Protein AF-A0A068YWD3-F1 (afdb_monomer_lite)

Structure (mmCIF, N/CA/C/O backbone):
data_AF-A0A068YWD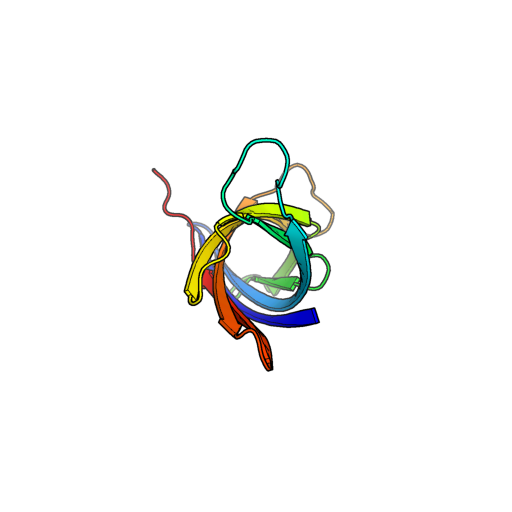3-F1
#
_entry.id   AF-A0A068YWD3-F1
#
loop_
_atom_site.group_PDB
_atom_site.id
_atom_site.type_symbol
_atom_site.label_atom_id
_atom_site.label_alt_id
_atom_site.label_comp_id
_atom_site.label_asym_id
_atom_site.label_entity_id
_atom_site.label_seq_id
_atom_site.pdbx_PDB_ins_code
_atom_site.Cartn_x
_atom_site.Cartn_y
_atom_site.Cartn_z
_atom_site.occupancy
_atom_site.B_iso_or_equiv
_atom_site.auth_seq_id
_atom_site.auth_comp_id
_atom_site.auth_asym_id
_atom_site.auth_atom_id
_atom_site.pdbx_PDB_model_num
ATOM 1 N N . MET A 1 1 ? 1.117 -8.380 -7.283 1.00 89.88 1 MET A N 1
ATOM 2 C CA . MET A 1 1 ? 1.763 -9.135 -6.191 1.00 89.88 1 MET A CA 1
ATOM 3 C C . MET A 1 1 ? 1.209 -8.671 -4.851 1.00 89.88 1 MET A C 1
ATOM 5 O O . MET A 1 1 ? 1.052 -7.464 -4.684 1.00 89.88 1 MET A O 1
ATOM 9 N N . PRO A 1 2 ? 0.854 -9.589 -3.939 1.00 91.75 2 PRO A N 1
ATOM 10 C CA . PRO A 1 2 ? 0.377 -9.225 -2.610 1.00 91.75 2 PRO A CA 1
ATOM 11 C C . PRO A 1 2 ? 1.525 -8.699 -1.740 1.00 91.75 2 PRO A C 1
ATOM 13 O O . PRO A 1 2 ? 2.625 -9.252 -1.758 1.00 91.75 2 PRO A O 1
ATOM 16 N N . VAL A 1 3 ? 1.261 -7.650 -0.966 1.00 91.38 3 VAL A N 1
ATOM 17 C CA . VAL A 1 3 ? 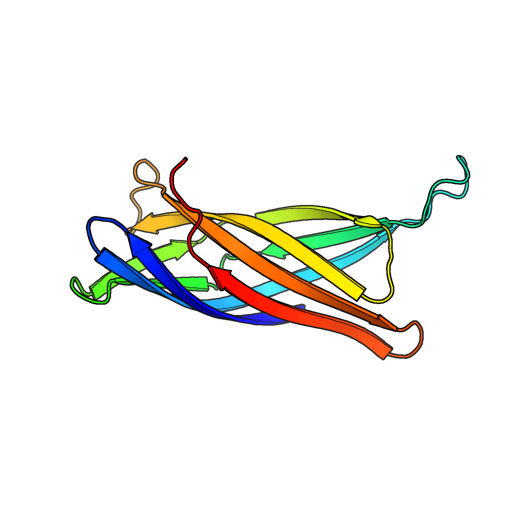2.194 -7.063 0.003 1.00 91.38 3 VAL A CA 1
ATOM 18 C C . VAL A 1 3 ? 1.467 -6.910 1.331 1.00 91.38 3 VAL A C 1
ATOM 20 O O . VAL A 1 3 ? 0.429 -6.253 1.406 1.00 91.38 3 VAL A O 1
ATOM 23 N N . ASN A 1 4 ? 2.005 -7.537 2.379 1.00 90.56 4 ASN A N 1
ATOM 24 C CA . ASN A 1 4 ? 1.412 -7.479 3.711 1.00 90.56 4 ASN A CA 1
ATOM 25 C C . ASN A 1 4 ? 1.432 -6.050 4.253 1.00 90.56 4 ASN A C 1
ATOM 27 O O . ASN A 1 4 ? 2.414 -5.316 4.102 1.00 90.56 4 ASN A O 1
ATOM 31 N N . VAL A 1 5 ? 0.339 -5.707 4.920 1.00 88.38 5 VAL A N 1
ATOM 32 C CA . VAL A 1 5 ? 0.119 -4.430 5.580 1.00 88.38 5 VAL A CA 1
ATOM 33 C C . VAL A 1 5 ? -0.158 -4.703 7.048 1.00 88.38 5 VAL A C 1
ATOM 35 O O . VAL A 1 5 ? -1.076 -5.453 7.372 1.00 88.38 5 VAL A O 1
ATOM 38 N N . ASP A 1 6 ? 0.619 -4.061 7.912 1.00 87.88 6 ASP A N 1
ATOM 39 C CA . ASP A 1 6 ? 0.368 -3.950 9.346 1.00 87.88 6 ASP A CA 1
ATOM 40 C C . ASP A 1 6 ? 0.794 -2.544 9.789 1.00 87.88 6 ASP A C 1
ATOM 42 O O . ASP A 1 6 ? 1.882 -2.061 9.451 1.00 87.88 6 ASP A O 1
ATOM 46 N N . GLY A 1 7 ? -0.089 -1.848 10.492 1.00 86.94 7 GLY A N 1
ATOM 47 C CA . GLY A 1 7 ? 0.229 -0.572 11.106 1.00 86.94 7 GLY A CA 1
ATOM 48 C C . GLY A 1 7 ? -0.948 -0.000 11.872 1.00 86.94 7 GLY A C 1
ATOM 49 O O . GLY A 1 7 ? -2.044 -0.551 11.897 1.00 86.94 7 GLY A O 1
ATOM 50 N N . SER A 1 8 ? -0.745 1.146 12.511 1.00 89.44 8 SER A N 1
ATOM 51 C CA . SER A 1 8 ? -1.841 1.841 13.179 1.00 89.44 8 SER A CA 1
ATOM 52 C C . SER A 1 8 ? -1.736 3.344 13.030 1.00 89.44 8 SER A C 1
ATOM 54 O O . SER A 1 8 ? -0.640 3.898 12.962 1.00 89.44 8 SER A O 1
ATOM 56 N N . ILE A 1 9 ? -2.891 3.994 13.021 1.00 88.12 9 ILE A N 1
ATOM 57 C CA . ILE A 1 9 ? -3.028 5.443 12.950 1.00 88.12 9 ILE A CA 1
ATOM 58 C C . ILE A 1 9 ? -3.798 5.896 14.181 1.00 88.12 9 ILE A C 1
ATOM 60 O O . ILE A 1 9 ? -4.913 5.439 14.419 1.00 88.12 9 ILE A O 1
ATOM 64 N N . SER A 1 10 ? -3.218 6.802 14.960 1.00 87.06 10 SER A N 1
ATOM 65 C CA . SER A 1 10 ? -3.924 7.476 16.050 1.00 87.06 10 SER A CA 1
ATOM 66 C C . SER A 1 10 ? -4.562 8.751 15.523 1.00 87.06 10 SER A C 1
ATOM 68 O O . SER A 1 10 ? -3.875 9.581 14.945 1.00 87.06 10 SER A O 1
ATOM 70 N N . THR A 1 11 ? -5.863 8.905 15.708 1.00 80.31 11 THR A N 1
ATOM 71 C CA . THR A 1 11 ? -6.596 10.158 15.498 1.00 80.31 11 THR A CA 1
ATOM 72 C C . THR A 1 11 ? -6.955 10.749 16.854 1.00 80.31 11 THR A C 1
ATOM 74 O O . THR A 1 11 ? -6.813 10.078 17.875 1.00 80.31 11 THR A O 1
ATOM 77 N N . ASP A 1 12 ? -7.482 11.967 16.869 1.00 79.56 12 ASP A N 1
ATOM 78 C CA . ASP A 1 12 ? -7.868 12.643 18.114 1.00 79.56 12 ASP A CA 1
ATOM 79 C C . ASP A 1 12 ? -9.037 11.933 18.822 1.00 79.56 12 ASP A C 1
ATOM 81 O O . ASP A 1 12 ? -9.272 12.133 20.008 1.00 79.56 12 ASP A O 1
ATOM 85 N N . THR A 1 13 ? -9.753 11.061 18.100 1.00 80.81 13 THR A N 1
ATOM 86 C CA . THR A 1 13 ? -10.907 10.310 18.616 1.00 80.81 13 THR A CA 1
ATOM 87 C C . THR A 1 13 ? -10.594 8.850 18.939 1.00 80.81 13 THR A C 1
ATOM 89 O O . THR A 1 13 ? -11.220 8.277 19.825 1.00 80.81 13 THR A O 1
ATOM 92 N N . GLU A 1 14 ? -9.654 8.221 18.226 1.00 87.56 14 GLU A N 1
ATOM 93 C CA . GLU A 1 14 ? -9.369 6.790 18.356 1.00 87.56 14 GLU A CA 1
ATOM 94 C C . GLU A 1 14 ? -8.065 6.376 17.648 1.00 87.56 14 GLU A C 1
ATOM 96 O O . GLU A 1 14 ? -7.664 6.985 16.655 1.00 87.56 14 GLU A O 1
ATOM 101 N N . THR A 1 15 ? -7.435 5.286 18.107 1.00 91.56 15 THR A N 1
ATOM 102 C CA . THR A 1 15 ? -6.392 4.572 17.350 1.00 91.56 15 THR A CA 1
ATOM 103 C C . THR A 1 15 ? -6.984 3.446 16.513 1.00 91.56 15 THR A C 1
ATOM 105 O O . THR A 1 15 ? -7.660 2.574 17.046 1.00 91.56 15 THR A O 1
ATOM 108 N N . ILE A 1 16 ? -6.673 3.420 15.222 1.00 92.50 16 ILE A N 1
ATOM 109 C CA . ILE A 1 16 ? -7.155 2.433 14.255 1.00 92.50 16 ILE A CA 1
ATOM 110 C C . ILE A 1 16 ? -5.977 1.558 13.832 1.00 92.50 16 ILE A C 1
ATOM 112 O O . ILE A 1 16 ? -4.975 2.072 13.339 1.00 92.50 16 ILE A O 1
ATOM 116 N N . GLY A 1 17 ? -6.076 0.247 14.044 1.00 92.69 17 GLY A N 1
ATOM 117 C CA . GLY A 1 17 ? -5.121 -0.735 13.528 1.00 92.69 17 GLY A CA 1
ATOM 118 C C . GLY A 1 17 ? -5.534 -1.206 12.140 1.00 92.69 17 GLY A C 1
ATOM 119 O O . GLY A 1 17 ? -6.665 -1.653 11.974 1.00 92.69 17 GLY A O 1
ATOM 120 N N . PHE A 1 18 ? -4.639 -1.104 11.165 1.00 92.94 18 PHE A N 1
ATOM 121 C CA . PHE A 1 18 ? -4.811 -1.584 9.801 1.00 92.94 18 PHE A CA 1
ATOM 122 C C . PHE A 1 18 ? -4.034 -2.878 9.598 1.00 92.94 18 PHE A C 1
ATOM 124 O O . PHE A 1 18 ? -2.855 -2.950 9.934 1.00 92.94 18 PHE A O 1
ATOM 131 N N . ALA A 1 19 ? -4.692 -3.872 9.011 1.00 92.25 19 ALA A N 1
ATOM 132 C CA . ALA A 1 19 ? -4.081 -5.138 8.646 1.00 92.25 19 ALA A CA 1
ATOM 133 C C . ALA A 1 19 ? -4.669 -5.673 7.335 1.00 92.25 19 ALA A C 1
ATOM 135 O O . ALA A 1 19 ? -5.811 -5.362 6.978 1.00 92.25 19 ALA A O 1
ATOM 136 N N . GLY A 1 20 ? -3.897 -6.491 6.623 1.00 92.69 20 GLY A N 1
ATOM 137 C CA . GLY A 1 20 ? -4.342 -7.180 5.414 1.00 92.69 20 GLY A CA 1
ATOM 138 C C . GLY A 1 20 ? -3.243 -7.267 4.366 1.00 92.69 20 GLY A C 1
ATOM 139 O O . GLY A 1 20 ? -2.054 -7.282 4.688 1.00 92.69 20 GLY A O 1
ATOM 140 N N . GLN A 1 21 ? -3.649 -7.319 3.102 1.00 93.12 21 GLN A N 1
ATOM 141 C CA . GLN A 1 21 ? -2.733 -7.317 1.964 1.00 93.12 21 GLN A CA 1
ATOM 142 C C . GLN A 1 21 ? -3.155 -6.229 0.988 1.00 93.12 21 GLN A C 1
ATOM 144 O O . GLN A 1 21 ? -4.324 -6.151 0.625 1.00 93.12 21 GLN A O 1
ATOM 149 N N . MET A 1 22 ? -2.209 -5.411 0.541 1.00 94.25 22 MET A N 1
ATOM 150 C CA . MET A 1 22 ? -2.406 -4.615 -0.669 1.00 94.25 22 MET A CA 1
ATOM 151 C C . MET A 1 22 ? -1.942 -5.425 -1.878 1.00 94.25 22 MET A C 1
ATOM 153 O O . MET A 1 22 ? -1.030 -6.247 -1.763 1.00 94.25 22 MET A O 1
ATOM 157 N N . THR A 1 23 ? -2.528 -5.185 -3.045 1.00 95.50 23 THR A N 1
ATOM 158 C CA . THR A 1 23 ? -2.019 -5.757 -4.298 1.00 95.50 23 THR A CA 1
ATOM 159 C C . THR A 1 23 ? -1.293 -4.677 -5.075 1.00 95.50 23 THR A C 1
ATOM 161 O O . THR A 1 23 ? -1.876 -3.646 -5.380 1.00 95.50 23 THR A O 1
ATOM 164 N N . ILE A 1 24 ? -0.029 -4.917 -5.416 1.00 95.38 24 ILE A N 1
ATOM 165 C CA . ILE A 1 24 ? 0.755 -4.008 -6.255 1.00 95.38 24 ILE A CA 1
ATOM 166 C C . ILE A 1 24 ? 1.029 -4.669 -7.600 1.00 95.38 24 ILE A C 1
ATOM 168 O O . ILE A 1 24 ? 1.596 -5.761 -7.651 1.00 95.38 24 ILE A O 1
ATOM 172 N N . SER A 1 25 ? 0.655 -4.018 -8.693 1.00 95.06 25 SER A N 1
ATOM 173 C CA . SER A 1 25 ? 1.052 -4.419 -10.045 1.00 95.06 25 SER A CA 1
ATOM 174 C C . SER A 1 25 ? 2.088 -3.438 -10.574 1.00 95.06 25 SER A C 1
ATOM 176 O O . SER A 1 25 ? 1.892 -2.231 -10.474 1.00 95.06 25 SER A O 1
ATOM 178 N N . THR A 1 26 ? 3.192 -3.956 -11.106 1.00 93.81 26 THR A N 1
ATOM 179 C CA . THR A 1 26 ? 4.305 -3.158 -11.628 1.00 93.81 26 THR A CA 1
ATOM 180 C C . THR A 1 26 ? 4.330 -3.203 -13.148 1.00 93.81 26 THR A C 1
ATOM 182 O O . THR A 1 26 ? 4.089 -4.251 -13.751 1.00 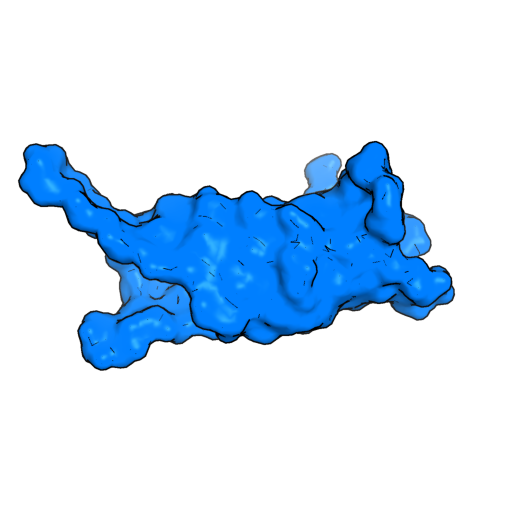93.81 26 THR A O 1
ATOM 185 N N . ARG A 1 27 ? 4.681 -2.082 -13.776 1.00 94.19 27 ARG A N 1
ATOM 186 C CA . ARG A 1 27 ? 4.956 -2.009 -15.212 1.00 94.19 27 ARG A CA 1
ATOM 187 C C . ARG A 1 27 ? 6.145 -1.090 -15.463 1.00 94.19 27 ARG A C 1
ATOM 189 O O . ARG A 1 27 ? 6.176 0.025 -14.962 1.00 94.19 27 ARG A O 1
ATOM 196 N N . ILE A 1 28 ? 7.113 -1.562 -16.243 1.00 93.62 28 ILE A N 1
ATOM 197 C CA . ILE A 1 28 ? 8.210 -0.725 -16.737 1.00 93.62 28 ILE A CA 1
ATOM 198 C C . ILE A 1 28 ? 7.735 -0.031 -18.016 1.00 93.62 28 ILE A C 1
ATOM 200 O O . ILE A 1 28 ? 7.129 -0.667 -18.883 1.00 93.62 28 ILE A O 1
ATOM 204 N N . ILE A 1 29 ? 7.970 1.273 -18.102 1.00 93.25 29 ILE A N 1
ATOM 205 C CA . ILE A 1 29 ? 7.634 2.116 -19.245 1.00 93.25 29 ILE A CA 1
ATOM 206 C C . ILE A 1 29 ? 8.940 2.704 -19.769 1.00 93.25 29 ILE A C 1
ATOM 208 O O . ILE A 1 29 ? 9.569 3.522 -19.099 1.00 93.25 29 ILE A O 1
ATOM 212 N N . ASP A 1 30 ? 9.330 2.287 -20.969 1.00 90.25 30 ASP A N 1
ATOM 213 C CA . ASP A 1 30 ? 10.445 2.880 -21.700 1.00 90.25 30 ASP A CA 1
ATOM 214 C C . ASP A 1 30 ? 9.922 3.956 -22.657 1.00 90.25 30 ASP A C 1
ATOM 216 O O . ASP A 1 30 ? 8.938 3.731 -23.368 1.00 90.25 30 ASP A O 1
ATOM 220 N N . ASP A 1 31 ? 10.596 5.107 -22.702 1.00 80.38 31 ASP A N 1
ATOM 221 C CA . ASP A 1 31 ? 10.352 6.162 -23.691 1.00 80.38 31 ASP A CA 1
ATOM 222 C C . ASP A 1 31 ? 11.552 6.284 -24.646 1.00 80.38 31 ASP A C 1
ATOM 224 O O . ASP A 1 31 ? 12.433 7.134 -24.467 1.00 80.38 31 ASP A O 1
ATOM 228 N N . PRO A 1 32 ? 11.613 5.421 -25.677 1.00 74.81 32 PRO A N 1
ATOM 229 C CA . PRO A 1 32 ? 12.704 5.446 -26.641 1.00 74.81 32 PRO A CA 1
ATOM 230 C C . PRO A 1 32 ? 12.619 6.639 -27.603 1.00 74.81 32 PRO A C 1
ATOM 232 O O . PRO A 1 32 ? 13.588 6.907 -28.309 1.00 74.81 32 PRO A O 1
ATOM 235 N N . VAL A 1 33 ? 11.480 7.339 -27.671 1.00 80.69 33 VAL A N 1
ATOM 236 C CA . VAL A 1 33 ? 11.236 8.396 -28.664 1.00 80.69 33 VAL A CA 1
ATOM 237 C C . VAL A 1 33 ? 11.781 9.732 -28.173 1.00 80.69 33 VAL A C 1
ATOM 239 O O . VAL A 1 33 ? 12.419 10.451 -28.941 1.00 80.69 33 VAL A O 1
ATOM 242 N N . PHE A 1 34 ? 11.586 10.049 -26.891 1.00 78.62 34 PHE A N 1
ATOM 243 C CA . PHE A 1 34 ? 12.037 11.314 -26.302 1.00 78.62 34 PHE A CA 1
ATOM 244 C C . PHE A 1 34 ? 13.318 11.186 -25.471 1.00 78.62 34 PHE A C 1
ATOM 246 O O . PHE A 1 34 ? 13.740 12.157 -24.848 1.00 78.62 34 PHE A O 1
ATOM 253 N N . SER A 1 35 ? 13.974 10.017 -25.489 1.00 80.69 35 SER A N 1
ATOM 254 C CA . SER A 1 35 ? 15.164 9.729 -24.664 1.00 80.69 35 SER A CA 1
ATOM 255 C C . SER A 1 35 ? 14.912 9.956 -23.164 1.00 80.69 35 SER A C 1
ATOM 257 O O . SER A 1 35 ? 15.813 10.359 -22.424 1.00 80.69 35 SER A O 1
ATOM 259 N N . GLY A 1 36 ? 13.664 9.759 -22.728 1.00 80.44 36 GLY A N 1
ATOM 260 C CA . GLY A 1 36 ? 13.251 9.961 -21.345 1.00 80.44 36 GLY A CA 1
ATOM 261 C C . GLY A 1 36 ? 13.795 8.868 -20.420 1.00 80.44 36 GLY A C 1
ATOM 262 O O . GLY A 1 36 ? 14.170 7.788 -20.884 1.00 80.44 36 GLY A O 1
ATOM 263 N N . PRO A 1 37 ? 13.849 9.113 -19.099 1.00 87.00 37 PRO A N 1
ATOM 264 C CA . PRO A 1 37 ? 14.212 8.067 -18.155 1.00 87.00 37 PRO A CA 1
ATOM 265 C C . PRO A 1 37 ? 13.168 6.945 -18.184 1.00 87.00 37 PRO A C 1
ATOM 267 O O . PRO A 1 37 ? 11.968 7.216 -18.211 1.00 87.00 37 PRO A O 1
ATOM 270 N N . THR A 1 38 ? 13.616 5.689 -18.107 1.00 92.06 38 THR A N 1
ATOM 271 C CA . THR A 1 38 ? 12.720 4.550 -17.881 1.00 92.06 38 THR A CA 1
ATOM 272 C C . THR A 1 38 ? 11.931 4.762 -16.588 1.00 92.06 38 THR A C 1
ATOM 274 O O . THR A 1 38 ? 12.508 5.043 -15.530 1.00 92.06 38 THR A O 1
ATOM 277 N N . LEU A 1 39 ? 10.611 4.613 -16.665 1.00 94.12 39 LEU A N 1
ATOM 278 C CA . LEU A 1 39 ? 9.703 4.775 -15.536 1.00 94.12 39 LEU A CA 1
ATOM 279 C C . LEU A 1 39 ? 9.199 3.422 -15.031 1.00 94.12 39 LEU A C 1
ATOM 281 O O . LEU A 1 39 ? 9.031 2.460 -15.777 1.00 94.12 39 LEU A O 1
ATOM 285 N N . LEU A 1 40 ? 8.909 3.383 -13.741 1.00 94.44 40 LEU A N 1
ATOM 286 C CA . LEU A 1 40 ? 8.156 2.349 -13.064 1.00 94.44 40 LEU A CA 1
ATOM 287 C C . LEU A 1 40 ? 6.758 2.888 -12.753 1.00 94.44 40 LEU A C 1
ATOM 289 O O . LEU A 1 40 ? 6.605 3.839 -11.987 1.00 94.44 40 LEU A O 1
ATOM 293 N N . GLU A 1 41 ? 5.743 2.252 -13.320 1.00 95.88 41 GLU A N 1
ATOM 294 C CA . GLU A 1 41 ? 4.350 2.400 -12.913 1.00 95.88 41 GLU A CA 1
ATOM 295 C C . GLU A 1 41 ? 4.016 1.364 -11.836 1.00 95.88 41 GLU A C 1
ATOM 297 O O . GLU A 1 41 ? 4.319 0.173 -11.978 1.00 95.88 41 GLU A O 1
ATOM 302 N N . LEU A 1 42 ? 3.368 1.819 -10.768 1.00 95.94 42 LEU A N 1
ATOM 303 C CA . LEU A 1 42 ? 2.830 0.980 -9.703 1.00 95.94 42 LEU A CA 1
ATOM 304 C C . LEU A 1 42 ? 1.332 1.246 -9.580 1.00 95.94 42 LEU A C 1
ATOM 306 O O . LEU A 1 42 ? 0.924 2.354 -9.237 1.00 95.94 42 LEU A O 1
ATOM 310 N N . ASN A 1 43 ? 0.532 0.209 -9.811 1.00 96.62 43 ASN A N 1
ATOM 311 C CA . ASN A 1 43 ? -0.896 0.189 -9.515 1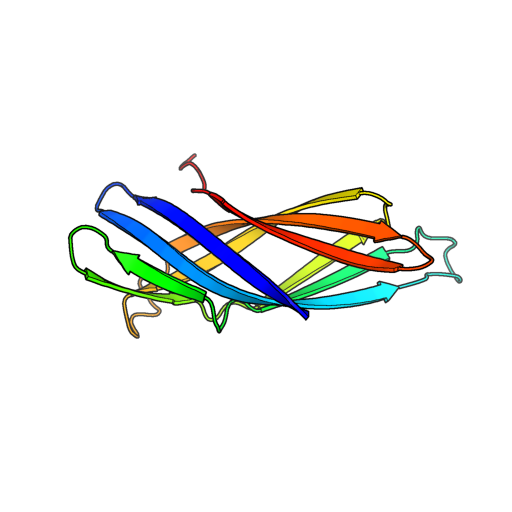.00 96.62 43 ASN A CA 1
ATOM 312 C C . ASN A 1 43 ? -1.098 -0.494 -8.163 1.00 96.62 43 ASN A C 1
ATOM 314 O O . ASN A 1 43 ? -0.861 -1.698 -8.040 1.00 96.62 43 ASN A O 1
ATOM 318 N N . ILE A 1 44 ? -1.494 0.276 -7.157 1.00 96.00 44 ILE A N 1
ATOM 319 C CA . ILE A 1 44 ? -1.597 -0.149 -5.761 1.00 96.00 44 ILE A CA 1
ATOM 320 C C . ILE A 1 44 ? -3.072 -0.215 -5.383 1.00 96.00 44 ILE A C 1
ATOM 322 O O . ILE A 1 44 ? -3.772 0.793 -5.425 1.00 96.00 44 ILE A O 1
ATOM 326 N N . ASP A 1 45 ? -3.529 -1.395 -4.983 1.00 96.00 45 ASP A N 1
ATOM 327 C CA . ASP A 1 45 ? -4.903 -1.661 -4.574 1.00 96.00 45 ASP A CA 1
ATOM 328 C C . ASP A 1 45 ? -4.966 -1.974 -3.074 1.00 96.00 45 ASP A C 1
ATOM 330 O O . ASP A 1 45 ? -4.392 -2.965 -2.603 1.00 96.00 45 ASP A O 1
ATOM 334 N N . PHE A 1 46 ? -5.676 -1.125 -2.331 1.00 94.25 46 PHE A N 1
ATOM 335 C CA . PHE A 1 46 ? -5.899 -1.258 -0.894 1.00 94.25 46 PHE A CA 1
ATOM 336 C C . PHE A 1 46 ? -7.185 -2.023 -0.554 1.00 94.25 46 PHE A C 1
ATOM 338 O O . PHE A 1 46 ? -7.435 -2.256 0.620 1.00 94.25 46 PHE A O 1
ATOM 345 N N . SER A 1 47 ? -7.977 -2.482 -1.527 1.00 92.62 47 SER A N 1
ATOM 346 C CA . SER A 1 47 ? -9.290 -3.125 -1.326 1.00 92.62 47 SER A CA 1
ATOM 347 C C . SER A 1 47 ? -9.312 -4.299 -0.343 1.00 92.62 47 SER A C 1
ATOM 349 O O . SER A 1 47 ? -10.377 -4.613 0.187 1.00 92.62 47 SER A O 1
ATOM 351 N N . ASN A 1 48 ? -8.167 -4.921 -0.045 1.00 93.12 48 ASN A N 1
ATOM 352 C CA . ASN A 1 48 ? -8.011 -6.021 0.916 1.00 93.12 48 ASN A CA 1
ATOM 353 C C . ASN A 1 48 ? -7.346 -5.611 2.247 1.00 93.12 48 ASN A C 1
ATOM 355 O O . ASN A 1 48 ? -7.022 -6.462 3.078 1.00 93.12 48 ASN A O 1
ATOM 359 N N . VAL A 1 49 ? -7.169 -4.311 2.486 1.00 93.31 49 VAL A N 1
ATOM 360 C CA . VAL A 1 49 ? -6.715 -3.746 3.759 1.00 93.31 49 VAL A CA 1
ATOM 361 C C . VAL A 1 49 ? -7.934 -3.325 4.583 1.00 93.31 49 VAL A C 1
ATOM 363 O O . VAL A 1 49 ? -8.901 -2.736 4.084 1.00 93.31 49 VAL A O 1
ATOM 366 N N . ARG A 1 50 ? -7.931 -3.668 5.871 1.00 93.62 50 ARG A N 1
ATOM 367 C CA . ARG A 1 50 ? -9.038 -3.393 6.796 1.00 93.62 50 ARG A CA 1
ATOM 368 C C . ARG A 1 50 ? -8.517 -2.727 8.054 1.00 93.62 50 ARG A C 1
ATOM 370 O O . ARG A 1 50 ? -7.488 -3.124 8.590 1.00 93.62 50 ARG A O 1
ATOM 377 N N . GLY A 1 51 ? -9.253 -1.732 8.533 1.00 93.00 51 GLY A N 1
ATOM 378 C CA . GLY A 1 51 ? -8.996 -1.071 9.804 1.00 93.00 51 GLY A CA 1
ATOM 379 C C . GLY A 1 51 ? -9.928 -1.574 10.906 1.00 93.00 51 GLY A C 1
ATOM 380 O O . GLY A 1 51 ? -11.085 -1.918 10.661 1.00 93.00 51 GLY A O 1
ATOM 381 N N . THR A 1 52 ? -9.445 -1.605 12.142 1.00 93.81 52 THR A N 1
ATOM 382 C CA . THR A 1 52 ? -10.260 -1.801 13.347 1.00 93.81 52 THR A CA 1
ATOM 383 C C . THR A 1 52 ? -9.864 -0.773 14.398 1.00 93.81 52 THR A C 1
ATOM 385 O O . THR A 1 52 ? -8.692 -0.659 14.758 1.00 93.81 52 THR A O 1
ATOM 388 N N . GLY A 1 53 ? -10.844 -0.022 14.891 1.00 93.75 53 GLY A N 1
ATOM 389 C CA . GLY A 1 53 ? -10.680 0.870 16.028 1.00 93.75 53 GLY A CA 1
ATOM 390 C C . GLY A 1 53 ? -10.315 0.086 17.291 1.00 93.75 53 GLY A C 1
ATOM 391 O O . GLY A 1 53 ? -11.002 -0.872 17.645 1.00 93.75 53 GLY A O 1
ATOM 392 N N . LYS A 1 54 ? -9.218 0.459 17.957 1.00 92.31 54 LYS A N 1
ATOM 393 C CA . LYS A 1 54 ? -8.706 -0.236 19.148 1.00 92.31 54 LYS A CA 1
ATOM 394 C C . LYS A 1 54 ? -9.614 -0.077 20.368 1.00 92.31 54 LYS A C 1
ATOM 396 O O . LYS A 1 54 ? -9.629 -0.973 21.202 1.00 92.31 54 LYS A O 1
ATOM 401 N N . ALA A 1 55 ? -10.326 1.043 20.488 1.00 92.50 55 ALA A N 1
ATOM 402 C CA . ALA A 1 55 ? -11.172 1.334 21.645 1.00 92.50 55 ALA A CA 1
ATOM 403 C C . ALA A 1 55 ? -12.646 1.001 21.373 1.00 92.50 55 ALA A C 1
ATOM 405 O O . ALA A 1 55 ? -13.321 0.427 22.221 1.00 92.50 55 ALA A O 1
ATOM 406 N N . SER A 1 56 ? -13.145 1.341 20.185 1.00 91.62 56 SER A N 1
ATOM 407 C CA . SER A 1 56 ? -14.548 1.192 19.797 1.00 91.62 56 SER A CA 1
ATOM 408 C C . SER A 1 56 ? -14.854 -0.125 19.087 1.00 91.62 56 SER A C 1
ATOM 410 O O . SER A 1 56 ? -16.022 -0.472 18.924 1.00 91.62 56 SER A O 1
ATOM 412 N N . GLY A 1 57 ? -13.835 -0.835 18.590 1.00 92.19 57 GLY A N 1
ATOM 413 C CA . GLY A 1 57 ? -14.011 -2.021 17.749 1.00 92.19 57 GLY A CA 1
ATOM 414 C C . GLY A 1 57 ? -14.587 -1.727 16.357 1.00 92.19 57 GLY A C 1
ATOM 415 O O . GLY A 1 57 ? -14.797 -2.665 15.581 1.00 92.19 57 GLY A O 1
ATOM 416 N N . LYS A 1 58 ? -14.831 -0.451 16.014 1.00 91.38 58 LYS A N 1
ATOM 417 C CA . LYS A 1 58 ? -15.403 -0.047 14.722 1.00 91.38 58 LYS A CA 1
ATOM 418 C C . LYS A 1 58 ? -14.545 -0.545 13.568 1.00 91.38 58 LYS A C 1
ATOM 420 O O . LYS A 1 58 ? -13.317 -0.480 13.615 1.00 91.38 58 LYS A O 1
ATOM 425 N N . LYS A 1 59 ? -15.203 -1.036 12.520 1.00 93.06 59 LYS A N 1
ATOM 426 C CA . LYS A 1 59 ? -14.549 -1.548 11.317 1.00 93.06 59 LYS A CA 1
ATOM 427 C C . LYS A 1 59 ? -14.427 -0.451 10.276 1.00 93.06 59 LYS A C 1
ATOM 429 O O . LYS A 1 59 ? -15.383 0.282 10.028 1.00 93.06 59 LYS A O 1
ATOM 434 N N . PHE A 1 60 ? -13.250 -0.380 9.673 1.00 91.50 60 PHE A N 1
ATOM 435 C CA . PHE A 1 60 ? -12.935 0.566 8.621 1.00 91.50 60 PHE A CA 1
ATOM 436 C C . PHE A 1 60 ? -12.561 -0.180 7.344 1.00 91.50 60 PHE A C 1
ATOM 438 O O . PHE A 1 60 ? -11.779 -1.137 7.379 1.00 91.50 60 PHE A O 1
ATOM 445 N N . ALA A 1 61 ? -13.121 0.257 6.225 1.00 91.88 61 ALA A N 1
ATOM 446 C CA . ALA A 1 61 ? -12.795 -0.246 4.904 1.00 91.88 61 ALA A CA 1
ATOM 447 C C . ALA A 1 61 ? -11.814 0.698 4.205 1.00 91.88 61 ALA A C 1
ATOM 449 O O . ALA A 1 61 ? -11.764 1.896 4.487 1.00 91.88 61 ALA A O 1
ATOM 450 N N . THR A 1 62 ? -11.030 0.130 3.297 1.00 89.88 62 THR A N 1
ATOM 451 C CA . THR A 1 62 ? -10.219 0.873 2.335 1.00 89.88 62 THR A CA 1
ATOM 452 C C . THR A 1 62 ? -10.572 0.302 0.971 1.00 89.88 62 THR A C 1
ATOM 454 O O . THR A 1 62 ? -10.518 -0.911 0.789 1.00 89.88 62 THR A O 1
ATOM 457 N N . GLU A 1 63 ? -11.020 1.152 0.054 1.00 86.00 63 GLU A N 1
ATOM 458 C CA . GLU A 1 63 ? -11.440 0.764 -1.306 1.00 86.00 63 GLU A CA 1
ATOM 459 C C . GLU A 1 63 ? -10.638 1.537 -2.363 1.00 86.00 63 GLU A C 1
ATOM 461 O O . GLU A 1 63 ? -11.055 1.718 -3.502 1.00 86.00 63 GLU A O 1
ATOM 466 N N . ALA A 1 64 ? -9.473 2.042 -1.959 1.00 88.50 64 ALA A N 1
ATOM 467 C CA . ALA A 1 64 ? -8.663 2.928 -2.767 1.00 88.50 64 ALA A CA 1
ATOM 468 C C . ALA A 1 64 ? -7.778 2.164 -3.751 1.00 88.50 64 ALA A C 1
ATOM 470 O O . ALA A 1 64 ? -7.135 1.174 -3.391 1.00 88.50 64 ALA A O 1
ATOM 471 N N . GLN A 1 65 ? -7.661 2.718 -4.953 1.00 93.81 65 GLN A N 1
ATOM 472 C CA . GLN A 1 65 ? -6.631 2.364 -5.917 1.00 93.81 65 GLN A CA 1
ATOM 473 C C . GLN A 1 65 ? -5.797 3.602 -6.227 1.00 93.81 65 GLN A C 1
ATOM 475 O O . GLN A 1 65 ? -6.339 4.693 -6.410 1.00 93.81 65 GLN A O 1
ATOM 480 N N . VAL A 1 66 ? -4.478 3.436 -6.260 1.00 94.62 66 VAL A N 1
ATOM 481 C CA . VAL A 1 66 ? -3.533 4.522 -6.531 1.00 94.62 66 VAL A CA 1
ATOM 482 C C . VAL A 1 66 ? -2.567 4.093 -7.621 1.00 94.62 66 VAL A C 1
ATOM 484 O O . VAL A 1 66 ? -1.996 3.007 -7.557 1.00 94.62 66 VAL A O 1
ATOM 487 N N . ILE A 1 67 ? -2.366 4.976 -8.596 1.00 95.62 67 ILE A N 1
ATOM 488 C CA . ILE A 1 67 ? -1.372 4.821 -9.655 1.00 95.62 67 ILE A CA 1
ATOM 489 C C . ILE A 1 67 ? -0.250 5.818 -9.389 1.00 95.62 67 ILE A C 1
ATOM 491 O O . ILE A 1 67 ? -0.517 7.005 -9.197 1.00 95.62 67 ILE A O 1
ATOM 495 N N . VAL A 1 68 ? 0.994 5.347 -9.371 1.00 95.31 68 VAL A N 1
ATOM 496 C CA . VAL A 1 68 ? 2.172 6.215 -9.252 1.00 95.31 68 VAL A CA 1
ATOM 497 C C . VAL A 1 68 ? 3.197 5.888 -10.329 1.00 95.31 68 VAL A C 1
ATOM 499 O O . VAL A 1 68 ? 3.447 4.720 -10.625 1.00 95.31 68 VAL A O 1
ATOM 502 N N . HIS A 1 69 ? 3.822 6.930 -10.873 1.00 94.81 69 HIS A N 1
ATOM 503 C CA . HIS A 1 69 ? 4.949 6.833 -11.797 1.00 94.81 69 HIS A CA 1
ATOM 504 C C . HIS A 1 69 ? 6.211 7.348 -11.113 1.00 94.81 69 HIS A C 1
ATOM 506 O O . HIS A 1 69 ? 6.229 8.457 -10.577 1.00 94.81 69 HIS A O 1
ATOM 512 N N . ARG A 1 70 ? 7.267 6.538 -11.113 1.00 93.94 70 ARG A N 1
ATOM 513 C CA . ARG A 1 70 ? 8.569 6.857 -10.510 1.00 93.94 70 ARG A CA 1
ATOM 514 C C . ARG A 1 70 ? 9.686 6.536 -11.501 1.00 93.94 70 ARG A C 1
ATOM 516 O O . ARG A 1 70 ? 9.493 5.651 -12.328 1.00 93.94 70 ARG A O 1
ATOM 523 N N . PRO A 1 71 ? 10.854 7.190 -11.445 1.00 93.00 71 PRO A N 1
ATOM 524 C CA . PRO A 1 71 ? 12.025 6.698 -12.165 1.00 93.00 71 PRO A CA 1
ATOM 525 C C . PRO A 1 71 ? 12.334 5.249 -11.766 1.00 93.00 71 PRO A C 1
ATOM 527 O O . PRO A 1 71 ? 12.193 4.885 -10.596 1.00 93.00 71 PRO A O 1
ATOM 530 N N . LEU A 1 72 ? 12.765 4.415 -12.713 1.00 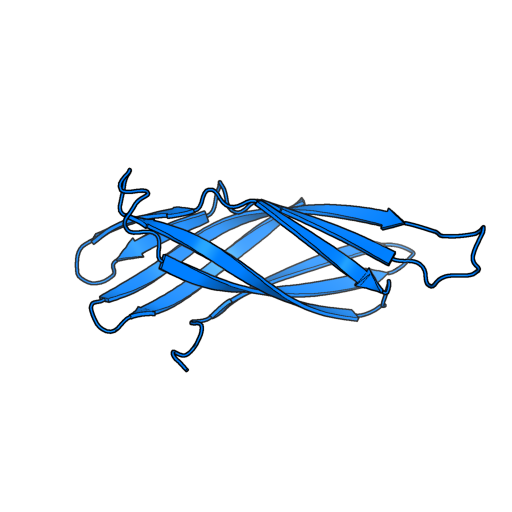93.31 72 LEU A N 1
ATOM 531 C CA . LEU A 1 72 ? 13.196 3.054 -12.401 1.00 93.31 72 LEU A CA 1
ATOM 532 C C . LEU A 1 72 ? 14.561 3.091 -11.697 1.00 93.31 72 LEU A C 1
ATOM 534 O O . LEU A 1 72 ? 15.606 3.212 -12.333 1.00 93.31 72 LEU A O 1
ATOM 538 N N . LEU A 1 73 ? 14.544 2.980 -10.369 1.00 93.38 73 LEU A N 1
ATOM 539 C CA . LEU A 1 73 ? 15.732 2.951 -9.516 1.00 93.38 73 LEU A CA 1
ATOM 540 C C . LEU A 1 73 ? 15.930 1.563 -8.901 1.00 93.38 73 LEU A C 1
ATOM 542 O O . LEU A 1 73 ? 14.982 0.799 -8.736 1.00 93.38 73 LEU A O 1
ATOM 546 N N . ALA A 1 74 ? 17.169 1.245 -8.516 1.00 91.81 74 ALA A N 1
ATOM 547 C CA . ALA A 1 74 ? 17.470 0.008 -7.791 1.00 91.81 74 ALA A CA 1
ATOM 548 C C . ALA A 1 74 ? 16.775 -0.045 -6.417 1.00 91.81 74 ALA A C 1
ATOM 550 O O . ALA A 1 74 ? 16.388 -1.120 -5.963 1.00 91.81 74 ALA A O 1
ATOM 551 N N . PHE A 1 75 ? 16.594 1.115 -5.781 1.00 93.62 75 PHE A N 1
ATOM 552 C CA . PHE A 1 75 ? 15.860 1.285 -4.533 1.00 93.62 75 PHE A CA 1
ATOM 553 C C . PHE A 1 75 ? 15.053 2.583 -4.576 1.00 93.62 75 PHE A C 1
ATOM 555 O O . PHE A 1 75 ? 15.565 3.603 -5.042 1.00 93.62 75 PHE A O 1
ATOM 562 N N . ASP A 1 76 ? 13.826 2.542 -4.062 1.00 94.19 76 ASP A N 1
ATOM 563 C CA . ASP A 1 76 ? 12.988 3.721 -3.881 1.00 94.19 76 ASP A CA 1
ATOM 564 C C . ASP A 1 76 ? 12.055 3.580 -2.665 1.00 94.19 76 ASP A C 1
ATOM 566 O O . ASP A 1 76 ? 11.673 2.473 -2.273 1.00 94.19 76 ASP A O 1
ATOM 570 N N . GLU A 1 77 ? 11.658 4.714 -2.093 1.00 94.12 77 GLU A N 1
ATOM 571 C CA . GLU A 1 77 ? 10.620 4.805 -1.069 1.00 94.12 77 GLU A CA 1
ATOM 572 C C . GLU A 1 77 ? 9.497 5.734 -1.551 1.00 94.12 77 GLU A C 1
ATOM 574 O O . GLU A 1 77 ? 9.706 6.865 -2.005 1.00 94.12 77 GLU A O 1
ATOM 579 N N . ILE A 1 78 ? 8.271 5.220 -1.498 1.00 93.12 78 ILE A N 1
ATOM 580 C CA . ILE A 1 78 ? 7.098 5.852 -2.091 1.00 93.12 78 ILE A CA 1
ATOM 581 C C . ILE A 1 78 ? 6.061 6.056 -1.005 1.00 93.12 78 ILE A C 1
ATOM 583 O O . ILE A 1 78 ? 5.616 5.105 -0.368 1.00 93.12 78 ILE A O 1
ATOM 587 N N . GLU A 1 79 ? 5.650 7.302 -0.818 1.00 93.06 79 GLU A N 1
ATOM 588 C CA . GLU A 1 79 ? 4.546 7.639 0.064 1.00 93.06 79 GLU A CA 1
ATOM 589 C C . GLU A 1 79 ? 3.251 7.770 -0.736 1.00 93.06 79 GLU A C 1
ATOM 591 O O . GLU A 1 79 ? 3.196 8.467 -1.749 1.00 93.06 79 GLU A O 1
ATOM 596 N N . VAL A 1 80 ? 2.205 7.091 -0.275 1.00 91.94 80 VAL A N 1
ATOM 597 C CA . VAL A 1 80 ? 0.889 7.059 -0.909 1.00 91.94 80 VAL A CA 1
ATOM 598 C C . VAL A 1 80 ? -0.175 7.362 0.127 1.00 91.94 80 VAL A C 1
ATOM 600 O O . VAL A 1 80 ? -0.218 6.736 1.186 1.00 91.94 80 VAL A O 1
ATOM 603 N N . ILE A 1 81 ? -1.049 8.311 -0.190 1.00 90.81 81 ILE A N 1
ATOM 604 C CA . ILE A 1 81 ? -2.200 8.644 0.642 1.00 90.81 81 ILE A CA 1
ATOM 605 C C . ILE A 1 81 ? -3.415 7.882 0.115 1.00 90.81 81 ILE A C 1
ATOM 607 O O . ILE A 1 81 ? -3.665 7.874 -1.088 1.00 90.81 81 ILE A O 1
ATOM 611 N N . PHE A 1 82 ? -4.177 7.256 1.008 1.00 88.44 82 PHE A N 1
ATOM 612 C CA . PHE A 1 82 ? -5.387 6.524 0.651 1.00 88.44 82 PHE A CA 1
ATOM 613 C C . PHE A 1 82 ? -6.543 6.834 1.618 1.00 88.44 82 PHE A C 1
ATOM 615 O O . PHE A 1 82 ? -6.311 7.020 2.820 1.00 88.44 82 PHE A O 1
ATOM 622 N N . PRO A 1 83 ? -7.789 6.896 1.114 1.00 90.50 83 PRO A N 1
ATOM 623 C CA . PRO A 1 83 ? -8.970 7.051 1.948 1.00 90.50 83 PRO A CA 1
ATOM 624 C C . PRO A 1 83 ? -9.344 5.762 2.690 1.00 90.50 83 PRO A C 1
ATOM 626 O O . PRO A 1 83 ? -9.175 4.648 2.188 1.00 90.50 83 PRO A O 1
ATOM 629 N N . TYR A 1 84 ? -9.927 5.931 3.874 1.00 90.25 84 TYR A N 1
ATOM 630 C CA . TYR A 1 84 ? -10.584 4.885 4.648 1.00 90.25 84 TYR A CA 1
ATOM 631 C C . TYR A 1 84 ? -11.876 5.409 5.289 1.00 90.25 84 TYR A C 1
ATOM 633 O O . TYR A 1 84 ? -11.959 6.572 5.686 1.00 90.25 84 TYR A O 1
ATOM 641 N N . THR A 1 85 ? -12.886 4.555 5.417 1.00 90.56 85 THR A N 1
ATOM 642 C CA . THR A 1 85 ? -14.230 4.918 5.906 1.00 90.56 85 THR A CA 1
ATOM 643 C C . THR A 1 85 ? -14.699 3.933 6.965 1.00 90.56 85 THR A C 1
ATOM 645 O O . THR A 1 85 ? -14.313 2.766 6.946 1.00 90.56 85 THR A O 1
ATOM 648 N N . ALA A 1 86 ? -15.516 4.387 7.917 1.00 87.94 86 ALA A N 1
ATOM 649 C CA . ALA A 1 86 ? -16.188 3.491 8.854 1.00 87.94 86 ALA A CA 1
ATOM 650 C C . ALA A 1 86 ? -17.450 2.919 8.191 1.00 87.94 86 ALA A C 1
ATOM 652 O O . ALA A 1 86 ? -18.325 3.679 7.780 1.00 87.94 86 ALA A O 1
ATOM 653 N N . GLY A 1 87 ? -17.560 1.591 8.094 1.00 74.38 87 GLY A N 1
ATOM 654 C CA . GLY A 1 87 ? -18.694 0.950 7.415 1.00 74.38 87 GLY A CA 1
ATOM 655 C C . GLY A 1 87 ? -18.929 1.497 5.997 1.00 74.38 87 GLY A C 1
ATOM 656 O O . GLY A 1 87 ? -17.978 1.700 5.248 1.00 74.38 87 GLY A O 1
ATOM 657 N N . ASN A 1 88 ? -20.191 1.771 5.654 1.00 66.56 88 ASN A N 1
ATOM 658 C CA . ASN A 1 88 ? -20.594 2.300 4.342 1.00 66.56 88 ASN A CA 1
ATOM 659 C C . ASN A 1 88 ? -20.735 3.839 4.325 1.00 66.56 88 ASN A C 1
ATOM 661 O O . ASN A 1 88 ? -21.349 4.396 3.416 1.00 66.56 88 ASN A O 1
ATOM 665 N N . GLU A 1 89 ? -20.204 4.551 5.325 1.00 69.88 89 GLU A N 1
ATOM 666 C CA . GLU A 1 89 ? -20.302 6.014 5.405 1.00 69.88 89 GLU A CA 1
ATOM 667 C C . GLU A 1 89 ? -19.223 6.689 4.548 1.00 69.88 89 GLU A C 1
ATOM 669 O O . GLU A 1 89 ? -18.211 7.190 5.043 1.00 69.88 89 GLU A O 1
ATOM 674 N N . VAL A 1 90 ? -19.447 6.719 3.233 1.00 63.81 90 VAL A N 1
ATOM 675 C CA . VAL A 1 90 ? -18.515 7.311 2.254 1.00 63.81 90 VAL A CA 1
ATOM 676 C C . VAL A 1 90 ? -18.262 8.804 2.525 1.00 63.81 90 VAL A C 1
ATOM 678 O O . VAL A 1 90 ? -17.162 9.301 2.300 1.00 63.81 90 VAL A O 1
ATOM 681 N N . HIS A 1 91 ? -19.241 9.519 3.091 1.00 66.31 91 HIS A N 1
ATOM 682 C CA . HIS A 1 91 ? -19.119 10.939 3.449 1.00 66.31 91 HIS A CA 1
ATOM 683 C C . HIS A 1 91 ? -18.217 11.217 4.665 1.00 66.31 91 HIS A C 1
ATOM 685 O O . HIS A 1 91 ? -17.876 12.371 4.909 1.00 66.31 91 HIS A O 1
ATOM 691 N N . ALA A 1 92 ? -17.806 10.186 5.408 1.00 75.06 92 ALA A N 1
ATOM 692 C CA . ALA A 1 92 ? -16.914 10.294 6.563 1.00 75.06 92 ALA A CA 1
ATOM 693 C C . ALA A 1 92 ? -15.497 9.769 6.261 1.00 75.06 92 ALA A C 1
ATOM 695 O O . ALA A 1 92 ? -14.788 9.325 7.172 1.00 75.06 92 ALA A O 1
ATOM 696 N N . ALA A 1 93 ? -15.091 9.784 4.985 1.00 83.00 93 ALA A N 1
ATOM 697 C CA . ALA A 1 93 ? -13.776 9.327 4.556 1.00 83.00 93 ALA A CA 1
ATOM 698 C C . ALA A 1 93 ? -12.650 10.122 5.230 1.00 83.00 93 ALA A C 1
ATOM 700 O O . ALA A 1 93 ? -12.651 11.351 5.280 1.00 83.00 93 ALA A O 1
ATOM 701 N N . ARG A 1 94 ? -11.668 9.389 5.746 1.00 86.94 94 ARG A N 1
ATOM 702 C CA . ARG A 1 94 ? -10.454 9.901 6.384 1.00 86.94 94 ARG A CA 1
ATOM 703 C C . ARG A 1 94 ? -9.244 9.460 5.572 1.00 86.94 94 ARG A C 1
ATOM 705 O O . ARG A 1 94 ? -9.318 8.465 4.863 1.00 86.94 94 ARG A O 1
ATOM 712 N N . MET A 1 95 ? -8.122 10.161 5.707 1.00 87.44 95 MET A N 1
ATOM 713 C CA . MET A 1 95 ? -6.907 9.867 4.942 1.00 87.44 95 MET A CA 1
ATOM 714 C C . MET A 1 95 ? -5.833 9.197 5.802 1.00 87.44 95 MET A C 1
ATOM 716 O O . MET A 1 95 ? -5.629 9.543 6.968 1.00 87.44 95 MET A O 1
ATOM 720 N N . ALA A 1 96 ? -5.144 8.229 5.211 1.00 87.44 96 ALA A N 1
ATOM 721 C CA . ALA A 1 96 ? -4.027 7.491 5.787 1.00 87.44 96 ALA A CA 1
ATOM 722 C C . ALA A 1 96 ? -2.835 7.515 4.826 1.00 87.44 96 ALA A C 1
ATOM 724 O O . ALA A 1 96 ? -3.025 7.712 3.629 1.00 87.44 96 ALA A O 1
ATOM 725 N N . LYS A 1 97 ? -1.616 7.294 5.335 1.00 89.50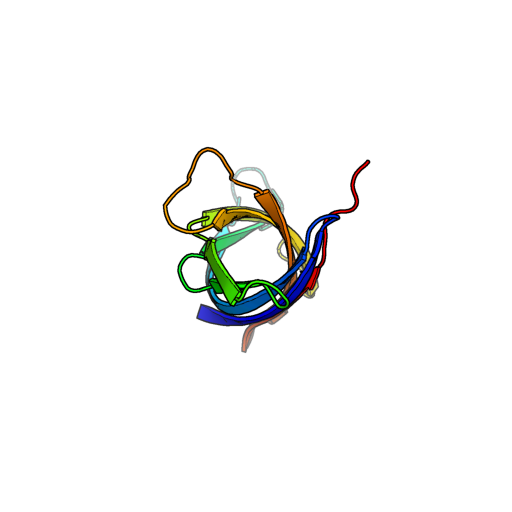 97 LYS A N 1
ATOM 726 C CA . LYS A 1 97 ? -0.407 7.204 4.509 1.00 89.50 97 LYS A CA 1
ATOM 727 C C . LYS A 1 97 ? 0.239 5.831 4.610 1.00 89.50 97 LYS A C 1
ATOM 729 O O . LYS A 1 97 ? 0.526 5.337 5.702 1.00 89.50 97 LYS A O 1
ATOM 734 N N . ALA A 1 98 ? 0.488 5.235 3.454 1.00 90.06 98 ALA A N 1
ATOM 735 C CA . ALA A 1 98 ? 1.331 4.067 3.290 1.00 90.06 98 ALA A CA 1
ATOM 736 C C . ALA A 1 98 ? 2.693 4.500 2.743 1.00 90.06 98 ALA A C 1
ATOM 738 O O . ALA A 1 98 ? 2.777 5.316 1.831 1.00 90.06 98 ALA A O 1
ATOM 739 N N . THR A 1 99 ? 3.750 3.924 3.292 1.00 92.56 99 THR A N 1
ATOM 740 C CA . THR A 1 99 ? 5.105 3.986 2.760 1.00 92.56 99 THR A CA 1
ATOM 741 C C . THR A 1 99 ? 5.417 2.630 2.141 1.00 92.56 99 THR A C 1
ATOM 743 O O . THR A 1 99 ? 5.296 1.601 2.811 1.00 92.56 99 THR A O 1
ATOM 746 N N . ILE A 1 100 ? 5.801 2.620 0.870 1.00 92.88 100 ILE A N 1
ATOM 747 C CA . ILE A 1 100 ? 6.135 1.424 0.100 1.00 92.88 100 ILE A CA 1
ATOM 748 C C . ILE A 1 100 ? 7.613 1.503 -0.262 1.00 92.88 100 ILE A C 1
ATOM 750 O O . ILE A 1 100 ? 8.041 2.440 -0.932 1.00 92.88 100 ILE A O 1
ATOM 754 N N . SER A 1 101 ? 8.385 0.514 0.176 1.00 93.50 101 SER A N 1
ATOM 755 C CA . SER A 1 101 ? 9.784 0.364 -0.216 1.00 93.50 101 SER A CA 1
ATOM 756 C C . SER A 1 101 ? 9.863 -0.572 -1.416 1.00 93.50 101 SER A C 1
ATOM 758 O O . SER A 1 101 ? 9.369 -1.704 -1.364 1.00 93.50 101 SER A O 1
ATOM 760 N N . VAL A 1 102 ? 10.497 -0.103 -2.485 1.00 93.19 102 VAL A N 1
ATOM 761 C CA . VAL A 1 102 ? 10.683 -0.834 -3.738 1.00 93.19 102 VAL A CA 1
ATOM 762 C C . VAL A 1 102 ? 12.161 -1.147 -3.898 1.00 93.19 102 VAL A C 1
ATOM 764 O O . VAL A 1 102 ? 12.993 -0.248 -3.860 1.00 93.19 102 VAL A O 1
ATOM 767 N N . ASN A 1 103 ? 12.494 -2.419 -4.098 1.00 93.81 103 ASN A N 1
ATOM 768 C CA . ASN A 1 103 ? 13.825 -2.846 -4.519 1.00 93.81 103 ASN A CA 1
ATOM 769 C C . ASN A 1 103 ? 13.711 -3.522 -5.883 1.00 93.81 103 ASN A C 1
ATOM 771 O O . ASN A 1 103 ? 12.941 -4.472 -6.036 1.00 93.81 103 ASN A O 1
ATOM 775 N N . TYR A 1 104 ? 14.480 -3.053 -6.858 1.00 92.69 104 TYR A N 1
ATOM 776 C CA . TYR A 1 104 ? 14.527 -3.626 -8.197 1.00 92.69 104 TYR A CA 1
ATOM 777 C C . TYR A 1 104 ? 15.890 -4.251 -8.475 1.00 92.69 104 TYR A C 1
ATOM 779 O O . TYR A 1 104 ? 16.944 -3.650 -8.263 1.00 92.69 104 TYR A O 1
ATOM 787 N N . ASN A 1 105 ? 15.859 -5.464 -9.013 1.00 92.12 105 ASN A N 1
ATOM 788 C CA . ASN A 1 105 ? 17.029 -6.150 -9.525 1.00 92.12 105 ASN A CA 1
ATOM 789 C C . ASN A 1 105 ? 16.679 -6.787 -10.871 1.00 92.12 105 ASN A C 1
ATOM 791 O O . ASN A 1 105 ? 15.739 -7.570 -10.963 1.00 92.12 105 ASN A O 1
ATOM 795 N N . ALA A 1 106 ? 17.469 -6.509 -11.908 1.00 88.00 106 ALA A N 1
ATOM 796 C CA . ALA A 1 106 ? 17.197 -7.007 -13.258 1.00 88.00 106 ALA A CA 1
ATOM 797 C C . ALA A 1 106 ? 17.137 -8.547 -13.366 1.00 88.00 106 ALA A C 1
ATOM 799 O O . ALA A 1 106 ? 16.525 -9.068 -14.292 1.00 88.00 106 ALA A O 1
ATOM 800 N N . LYS A 1 107 ? 17.756 -9.286 -12.432 1.00 90.88 107 LYS A N 1
ATOM 801 C CA . LYS A 1 107 ? 17.737 -10.757 -12.402 1.00 90.88 107 LYS A CA 1
ATOM 802 C C . LYS A 1 107 ? 16.557 -11.327 -11.617 1.00 90.88 107 LYS A C 1
ATOM 804 O O . LYS A 1 107 ? 16.043 -12.372 -11.998 1.00 90.88 107 LYS A O 1
ATOM 809 N N . SER A 1 108 ? 16.162 -10.690 -10.513 1.00 87.81 108 SER A N 1
ATOM 810 C CA . SER A 1 108 ? 15.137 -11.219 -9.595 1.00 87.81 108 SER A CA 1
ATOM 811 C C . SER A 1 108 ? 13.816 -10.443 -9.600 1.00 87.81 108 SER A C 1
ATOM 813 O O . SER A 1 108 ? 12.892 -10.821 -8.886 1.00 87.81 108 SER A O 1
ATOM 815 N N . GLY A 1 109 ? 13.706 -9.375 -10.389 1.00 89.12 109 GLY A N 1
ATOM 816 C CA . GLY A 1 109 ? 12.518 -8.530 -10.470 1.00 89.12 109 GLY A CA 1
ATOM 817 C C . GLY A 1 109 ? 12.371 -7.587 -9.275 1.00 89.12 109 GLY A C 1
ATOM 818 O O . GLY A 1 109 ? 13.356 -7.057 -8.756 1.00 89.12 109 GLY A O 1
ATOM 819 N N . PHE A 1 110 ? 11.124 -7.350 -8.864 1.00 89.69 110 PHE A N 1
ATOM 820 C CA . PHE A 1 110 ? 10.780 -6.426 -7.784 1.00 89.69 110 PHE A CA 1
ATOM 821 C C . PHE A 1 110 ? 10.595 -7.156 -6.453 1.00 89.69 110 PHE A C 1
ATOM 823 O O . PHE A 1 110 ? 9.871 -8.148 -6.376 1.00 89.69 110 PHE A O 1
ATOM 830 N N . ALA A 1 111 ? 11.179 -6.605 -5.393 1.00 90.19 111 ALA A N 1
ATOM 831 C CA . ALA A 1 111 ? 10.855 -6.931 -4.012 1.00 90.19 111 ALA A CA 1
ATOM 832 C C . ALA A 1 111 ? 10.197 -5.712 -3.353 1.00 90.19 111 ALA A C 1
ATOM 834 O O . ALA A 1 111 ? 10.748 -4.609 -3.375 1.00 90.19 111 ALA A O 1
ATOM 835 N N . LEU A 1 112 ? 9.009 -5.919 -2.782 1.00 89.75 112 LEU A N 1
ATOM 836 C CA . LEU A 1 112 ? 8.166 -4.862 -2.228 1.00 89.75 112 LEU A CA 1
ATOM 837 C C . LEU A 1 112 ? 7.921 -5.091 -0.737 1.00 89.75 112 LEU A C 1
ATOM 839 O O . LEU A 1 112 ? 7.648 -6.212 -0.308 1.00 89.75 112 LEU A O 1
ATOM 843 N N . ALA A 1 113 ? 7.969 -4.014 0.039 1.00 84.44 113 ALA A N 1
ATOM 844 C CA . ALA A 1 113 ? 7.577 -3.997 1.443 1.00 84.44 113 ALA A CA 1
ATOM 845 C C . ALA A 1 113 ? 6.721 -2.762 1.727 1.00 84.44 113 ALA A C 1
ATOM 847 O O . ALA A 1 113 ? 6.832 -1.756 1.028 1.00 84.44 113 ALA A O 1
ATOM 848 N N . SER A 1 114 ? 5.878 -2.822 2.759 1.00 82.00 114 SER A N 1
ATOM 849 C CA . SER A 1 114 ? 5.026 -1.694 3.134 1.00 82.00 114 SER A CA 1
ATOM 850 C C . SER A 1 114 ? 5.020 -1.426 4.635 1.00 82.00 114 SER A C 1
ATOM 852 O O . SER A 1 114 ? 5.247 -2.331 5.441 1.00 82.00 114 SER A O 1
ATOM 854 N N . LYS A 1 115 ? 4.758 -0.168 5.001 1.00 80.25 115 LYS A N 1
ATOM 855 C CA . LYS A 1 115 ? 4.487 0.290 6.370 1.00 80.25 115 LYS A CA 1
ATOM 856 C C . LYS A 1 115 ? 3.401 1.363 6.334 1.00 80.25 115 LYS A C 1
ATOM 858 O O . LYS A 1 115 ? 3.418 2.209 5.449 1.00 80.25 115 LYS A O 1
ATOM 863 N N . ILE A 1 116 ? 2.486 1.381 7.303 1.00 72.38 116 ILE A N 1
ATOM 864 C CA . ILE A 1 116 ? 1.491 2.461 7.440 1.00 72.38 116 ILE A CA 1
ATOM 865 C C . ILE A 1 116 ? 1.902 3.422 8.556 1.00 72.38 116 ILE A C 1
ATOM 867 O O . ILE A 1 116 ? 2.283 2.992 9.646 1.00 72.38 116 ILE A O 1
ATOM 871 N N . LYS A 1 117 ? 1.784 4.728 8.294 1.00 66.19 117 LYS A N 1
ATOM 872 C CA . LYS A 1 117 ? 1.971 5.806 9.278 1.00 66.19 117 LYS A CA 1
ATOM 873 C C . LYS A 1 117 ? 0.834 6.835 9.181 1.00 66.19 117 LYS A C 1
ATOM 875 O O . LYS A 1 117 ? 0.193 6.987 8.144 1.00 66.19 117 LYS A O 1
ATOM 880 N N . ARG A 1 118 ? 0.581 7.569 10.272 1.00 52.78 118 ARG A N 1
ATOM 881 C CA . ARG A 1 118 ? -0.338 8.727 10.282 1.00 52.78 118 ARG A CA 1
ATOM 882 C C . ARG A 1 118 ? 0.217 9.840 9.375 1.00 52.78 118 ARG A C 1
ATOM 884 O O . ARG A 1 118 ? 1.421 10.085 9.393 1.00 52.78 118 ARG A O 1
ATOM 891 N N . VAL A 1 119 ? -0.656 10.538 8.641 1.00 55.31 119 VAL A N 1
ATOM 892 C CA . VAL A 1 119 ? -0.347 11.866 8.076 1.00 55.31 119 VAL A CA 1
ATOM 893 C C . VAL A 1 119 ? -0.530 12.895 9.199 1.00 55.31 119 VAL A C 1
ATOM 895 O O . VAL A 1 119 ? -1.637 12.963 9.742 1.00 55.31 119 VAL A O 1
ATOM 898 N N . PRO A 1 120 ? 0.516 13.627 9.625 1.00 42.72 120 PRO A N 1
ATOM 899 C CA . PRO A 1 120 ? 0.351 14.727 10.574 1.00 42.72 120 PRO A CA 1
ATOM 900 C C . PRO A 1 120 ? -0.699 15.712 10.049 1.00 42.72 120 PRO A C 1
ATOM 902 O O . PRO A 1 120 ? -0.752 15.946 8.845 1.00 42.72 120 PRO A O 1
ATOM 905 N N . ALA A 1 121 ? -1.541 16.256 10.928 1.00 48.25 121 ALA A N 1
ATOM 906 C CA . ALA A 1 121 ? -2.307 17.440 10.554 1.00 48.25 121 ALA A CA 1
ATOM 907 C C . ALA A 1 121 ? -1.303 18.593 10.391 1.00 48.25 121 ALA A C 1
ATOM 909 O O . ALA A 1 121 ? -0.453 18.756 11.271 1.00 48.25 121 ALA A O 1
ATOM 910 N N . GLU A 1 122 ? -1.355 19.299 9.259 1.00 40.09 122 GLU A N 1
ATOM 911 C CA . GLU A 1 122 ? -0.682 20.597 9.100 1.00 40.09 122 GLU A CA 1
ATOM 912 C C . GLU A 1 122 ? -1.319 21.652 10.010 1.00 40.09 122 GLU A C 1
ATOM 914 O O . GLU A 1 122 ? -2.560 21.598 10.200 1.00 40.09 122 GLU A O 1
#

Secondary structure (DSSP, 8-state):
-EEEEEEEEE-SS-EEEEEEEEEEEEEEE--TTTTPPPEEEEEEE-TTEEEEETTT--EEE---EEEEEEE--SEEEEEEEEEEEETT-GGG-EEEEEEEEEEEETTTEEEEEEEEEPPPP-

pLDDT: mean 87.41, std 10.71, range [40.09, 96.62]

Radius of gyration: 16.17 Å; chains: 1; bounding box: 38×32×50 Å

Foldseek 3Di:
DWAWEWAWEDDPVFIKTKTFTKDKDWDWDDDPPVNDAIKIKIWIACQGIWIATPPPRFIKGFGDIDIDIDGDDQKDKDKDKGWIDGDPPPVRIDIWIKIKIWGADPVPGIDIHIYTYGDDDD

Sequence (122 aa):
MPVNVDGSISTDTETIGFAGQMTISTRIIDDPVFSGPTLLELNIDFSNVRGTGKASGKKFATEAQVIVHRPLLAFDEIEVIFPYTAGNEVHAARMAKATISVNYNAKSGFALASKIKRVPAE